Protein AF-A0A1B6FLQ7-F1 (afdb_monomer_lite)

pLDDT: mean 80.31, std 16.64, range [37.66, 94.62]

Sequence (99 aa):
MASALVTFFAVFMVSAYGDGVDSAHMQCDLDHQCPDGYFCYEESHYCTRCLDCGSYKRKASWRSCPKTPTDCGTCVTGFEEEILHEGLTRDMCIPSIPN

Structure (mmCIF, N/CA/C/O backbone):
data_AF-A0A1B6FLQ7-F1
#
_entry.id   AF-A0A1B6FLQ7-F1
#
loop_
_atom_site.group_PDB
_atom_site.id
_atom_site.type_symbol
_atom_site.label_atom_id
_atom_site.label_alt_id
_atom_site.label_comp_id
_atom_site.label_asym_id
_atom_site.label_entity_id
_atom_site.label_seq_id
_atom_site.pdbx_PDB_ins_code
_atom_site.Cartn_x
_atom_site.Cartn_y
_atom_site.Cartn_z
_atom_site.occupancy
_atom_site.B_iso_or_equiv
_atom_site.auth_seq_id
_atom_site.auth_comp_id
_atom_site.auth_asym_id
_atom_site.auth_atom_id
_atom_site.pdbx_PDB_model_num
ATOM 1 N N . MET A 1 1 ? 69.451 -33.661 -13.578 1.00 39.72 1 MET A N 1
ATOM 2 C CA . MET A 1 1 ? 68.136 -33.170 -14.042 1.00 39.72 1 MET A CA 1
ATOM 3 C C . MET A 1 1 ? 67.307 -32.991 -12.764 1.00 39.72 1 MET A C 1
ATOM 5 O O . MET A 1 1 ? 66.889 -33.995 -12.216 1.00 39.72 1 MET A O 1
ATOM 9 N N . ALA A 1 2 ? 67.443 -31.893 -12.002 1.00 37.66 2 ALA A N 1
ATOM 10 C CA . ALA A 1 2 ? 66.670 -30.634 -12.110 1.00 37.66 2 ALA A CA 1
ATOM 11 C C . ALA A 1 2 ? 65.169 -30.915 -12.346 1.00 37.66 2 ALA A C 1
ATOM 13 O O . ALA A 1 2 ? 64.863 -31.617 -13.298 1.00 37.66 2 ALA A O 1
ATOM 14 N N . SER A 1 3 ? 64.180 -30.462 -11.577 1.00 41.50 3 SER A N 1
ATOM 15 C CA . SER A 1 3 ? 64.085 -29.462 -10.510 1.00 41.50 3 SER A CA 1
ATOM 16 C C . SER A 1 3 ? 62.836 -29.765 -9.673 1.00 41.50 3 SER A C 1
ATOM 18 O O . SER A 1 3 ? 61.848 -30.277 -10.194 1.00 41.50 3 SER A O 1
ATOM 20 N N . ALA A 1 4 ? 62.868 -29.398 -8.392 1.00 49.97 4 ALA A N 1
ATOM 21 C CA . ALA A 1 4 ? 61.667 -29.171 -7.595 1.00 49.97 4 ALA A CA 1
ATOM 22 C C . ALA A 1 4 ? 60.798 -28.068 -8.226 1.00 49.97 4 ALA A C 1
ATOM 24 O O . ALA A 1 4 ? 61.357 -27.181 -8.864 1.00 49.97 4 ALA A O 1
ATOM 25 N N . LEU A 1 5 ? 59.478 -28.123 -8.014 1.00 46.38 5 LEU A N 1
ATOM 26 C CA . LEU A 1 5 ? 58.520 -27.008 -7.858 1.00 46.38 5 LEU A CA 1
ATOM 27 C C . LEU A 1 5 ? 57.109 -27.608 -8.049 1.00 46.38 5 LEU A C 1
ATOM 29 O O . LEU A 1 5 ? 56.728 -27.961 -9.153 1.00 46.38 5 LEU A O 1
ATOM 33 N N . VAL A 1 6 ? 56.435 -28.034 -6.980 1.00 48.00 6 VAL A N 1
ATOM 34 C CA . VAL A 1 6 ? 55.601 -27.193 -6.100 1.00 48.00 6 VAL A CA 1
ATOM 35 C C . VAL A 1 6 ? 54.177 -27.048 -6.656 1.00 48.00 6 VAL A C 1
ATOM 37 O O . VAL A 1 6 ? 53.960 -26.688 -7.806 1.00 48.00 6 VAL A O 1
ATOM 40 N N . THR A 1 7 ? 53.230 -27.302 -5.747 1.00 50.41 7 THR A N 1
ATOM 41 C CA . THR A 1 7 ? 51.825 -26.853 -5.706 1.00 50.41 7 THR A CA 1
ATOM 42 C C . THR A 1 7 ? 50.813 -27.513 -6.644 1.00 50.41 7 THR A C 1
ATOM 44 O O . THR A 1 7 ? 50.860 -27.388 -7.856 1.00 50.41 7 THR A O 1
ATOM 47 N N . PHE A 1 8 ? 49.902 -28.318 -6.084 1.00 55.22 8 PHE A N 1
ATOM 48 C CA . PHE A 1 8 ? 48.609 -27.846 -5.546 1.00 55.22 8 PHE A CA 1
ATOM 49 C C . PHE A 1 8 ? 47.722 -27.221 -6.636 1.00 55.22 8 PHE A C 1
ATOM 51 O O . PHE A 1 8 ? 47.435 -26.031 -6.611 1.00 55.22 8 PHE A O 1
ATOM 58 N N . PHE A 1 9 ? 47.201 -28.041 -7.549 1.00 50.44 9 PHE A N 1
ATOM 59 C CA . PHE A 1 9 ? 45.940 -27.714 -8.218 1.00 50.44 9 PHE A CA 1
ATOM 60 C C . PHE A 1 9 ? 44.789 -28.306 -7.401 1.00 50.44 9 PHE A C 1
ATOM 62 O O . PHE A 1 9 ? 44.109 -29.244 -7.808 1.00 50.44 9 PHE A O 1
ATOM 69 N N . ALA A 1 10 ? 44.601 -27.753 -6.199 1.00 53.94 10 ALA A N 1
ATOM 70 C CA . ALA A 1 10 ? 43.294 -27.753 -5.565 1.00 53.94 10 ALA A CA 1
ATOM 71 C C . ALA A 1 10 ? 42.414 -26.864 -6.446 1.00 53.94 10 ALA A C 1
ATOM 73 O O . ALA A 1 10 ? 42.449 -25.639 -6.348 1.00 53.94 10 ALA A O 1
ATOM 74 N N . VAL A 1 11 ? 41.711 -27.483 -7.394 1.00 58.09 11 VAL A N 1
ATOM 75 C CA . VAL A 1 11 ? 40.677 -26.805 -8.167 1.00 58.09 11 VAL A CA 1
ATOM 76 C C . VAL A 1 11 ? 39.625 -26.381 -7.149 1.00 58.09 11 VAL A C 1
ATOM 78 O O . VAL A 1 11 ? 38.898 -27.210 -6.606 1.00 58.0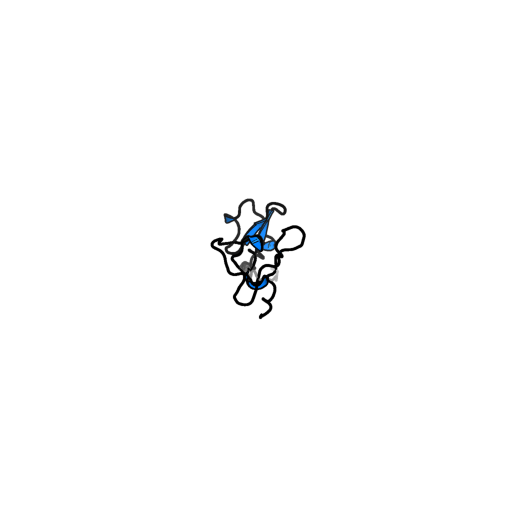9 11 VAL A O 1
ATOM 81 N N . PHE A 1 12 ? 39.646 -25.092 -6.818 1.00 55.09 12 PHE A N 1
ATOM 82 C CA . PHE A 1 12 ? 38.677 -24.427 -5.966 1.00 55.09 12 PHE A CA 1
ATOM 83 C C . PHE A 1 12 ? 37.278 -24.691 -6.534 1.00 55.09 12 PHE A C 1
ATOM 85 O O . PHE A 1 12 ? 36.844 -24.039 -7.482 1.00 55.09 12 PHE A O 1
ATOM 92 N N . MET A 1 13 ? 36.568 -25.653 -5.945 1.00 59.91 13 MET A N 1
ATOM 93 C CA . MET A 1 13 ? 35.113 -25.710 -5.988 1.00 59.91 13 MET A CA 1
ATOM 94 C C . MET A 1 13 ? 34.609 -24.491 -5.216 1.00 59.91 13 MET A C 1
ATOM 96 O O . MET A 1 13 ? 34.328 -24.569 -4.022 1.00 59.91 13 MET A O 1
ATOM 100 N N . VAL A 1 14 ? 34.553 -23.339 -5.885 1.00 61.53 14 VAL A N 1
ATOM 101 C CA . VAL A 1 14 ? 33.756 -22.209 -5.413 1.00 61.53 14 VAL A CA 1
ATOM 102 C C . VAL A 1 14 ? 32.308 -22.629 -5.616 1.00 61.53 14 VAL A C 1
ATOM 104 O O . VAL A 1 14 ? 31.714 -22.407 -6.668 1.00 61.53 14 VAL A O 1
ATOM 107 N N . SER A 1 15 ? 31.745 -23.312 -4.622 1.00 54.12 15 SER A N 1
ATOM 108 C CA . SER A 1 15 ? 30.302 -23.347 -4.456 1.00 54.12 15 SER A CA 1
ATOM 109 C C . SER A 1 15 ? 29.876 -21.899 -4.251 1.00 54.12 15 SER A C 1
ATOM 111 O O . SER A 1 15 ? 30.091 -21.346 -3.173 1.00 54.12 15 SER A O 1
ATOM 113 N N . ALA A 1 16 ? 29.344 -21.275 -5.303 1.00 57.03 16 ALA A N 1
ATOM 114 C CA . ALA A 1 16 ? 28.546 -20.069 -5.182 1.00 57.03 16 ALA A CA 1
ATOM 115 C C . ALA A 1 16 ? 27.338 -20.445 -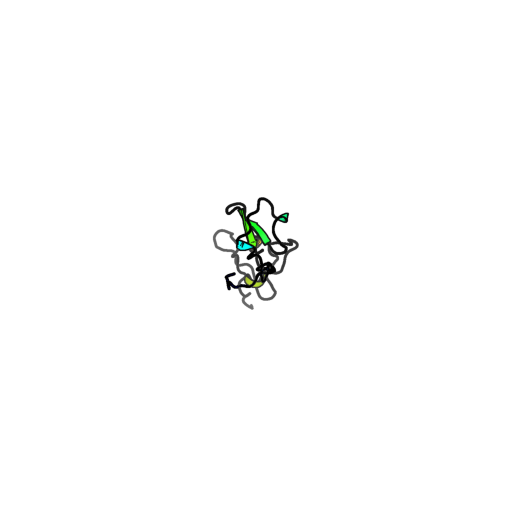4.319 1.00 57.03 16 ALA A C 1
ATOM 117 O O . ALA A 1 16 ? 26.319 -20.924 -4.813 1.00 57.03 16 ALA A O 1
ATOM 118 N N . TYR A 1 17 ? 27.498 -20.343 -3.001 1.00 60.59 17 TYR A N 1
ATOM 119 C CA . TYR A 1 17 ? 26.360 -20.238 -2.116 1.00 60.59 17 TYR A CA 1
ATOM 120 C C . TYR A 1 17 ? 25.668 -18.950 -2.558 1.00 60.59 17 TYR A C 1
ATOM 122 O O . TYR A 1 17 ? 26.289 -17.891 -2.601 1.00 60.59 17 TYR A O 1
ATOM 130 N N . GLY A 1 18 ? 24.433 -19.072 -3.040 1.00 53.47 18 GLY A N 1
ATOM 131 C CA . GLY A 1 18 ? 23.616 -17.909 -3.338 1.00 53.47 18 GLY A CA 1
ATOM 132 C C . GLY A 1 18 ? 23.442 -17.146 -2.037 1.00 53.47 18 GLY A C 1
ATOM 133 O O . GLY A 1 18 ? 22.679 -17.581 -1.175 1.00 53.47 18 GLY A O 1
ATOM 134 N N . ASP A 1 19 ? 24.203 -16.067 -1.875 1.00 55.41 19 ASP A N 1
ATOM 135 C CA . ASP A 1 19 ? 23.906 -15.031 -0.900 1.00 55.41 19 ASP A CA 1
ATOM 136 C C . ASP A 1 19 ? 22.445 -14.638 -1.111 1.00 55.41 19 ASP A C 1
ATOM 138 O O . ASP A 1 19 ? 22.006 -14.422 -2.247 1.00 55.41 19 ASP A O 1
ATOM 142 N N . GLY A 1 20 ? 21.678 -14.645 -0.020 1.00 53.78 20 GLY A N 1
ATOM 143 C CA . GLY A 1 20 ? 20.287 -14.228 -0.034 1.00 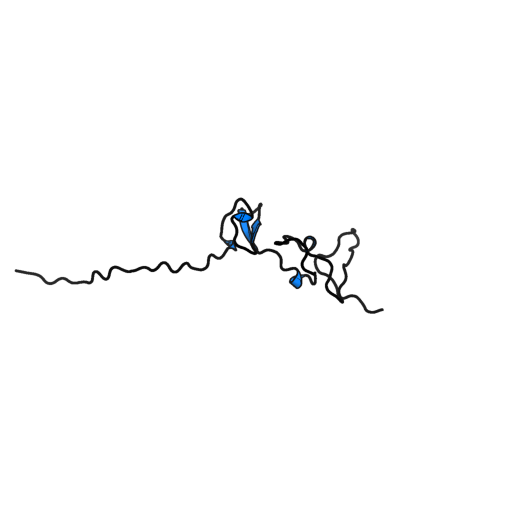53.78 20 GLY A CA 1
ATOM 144 C C . GLY A 1 20 ? 20.201 -12.894 -0.753 1.00 53.78 20 GLY A C 1
ATOM 145 O O . GLY A 1 20 ? 20.836 -11.925 -0.345 1.00 53.78 20 GLY A O 1
ATOM 146 N N . VAL A 1 21 ? 19.477 -12.876 -1.869 1.00 55.66 21 VAL A N 1
ATOM 147 C CA . VAL A 1 21 ? 19.255 -11.655 -2.629 1.00 55.66 21 VAL A CA 1
ATOM 148 C C . VAL A 1 21 ? 18.516 -10.722 -1.680 1.00 55.66 21 VAL A C 1
ATOM 150 O O . VAL A 1 21 ? 17.358 -10.976 -1.351 1.00 55.66 21 VAL A O 1
ATOM 153 N N . ASP A 1 22 ? 19.193 -9.691 -1.178 1.00 60.41 22 ASP A N 1
ATOM 154 C CA . ASP A 1 22 ? 18.531 -8.563 -0.537 1.00 60.41 22 ASP A CA 1
ATOM 155 C C . ASP A 1 22 ? 17.631 -7.966 -1.620 1.00 60.41 22 ASP A C 1
ATOM 157 O O . ASP A 1 22 ? 18.085 -7.222 -2.491 1.00 60.41 22 ASP A O 1
ATOM 161 N N . SER A 1 23 ? 16.359 -8.379 -1.644 1.00 61.00 23 SER A N 1
ATOM 162 C CA . SER A 1 23 ? 15.436 -8.085 -2.745 1.00 61.00 23 SER A CA 1
ATOM 163 C C . SER A 1 23 ? 15.281 -6.578 -2.963 1.00 61.00 23 SER A C 1
ATOM 165 O O . SER A 1 23 ? 14.955 -6.158 -4.064 1.00 61.00 23 SER A O 1
ATOM 167 N N . ALA A 1 24 ? 15.597 -5.769 -1.945 1.00 63.31 24 ALA A N 1
ATOM 168 C CA . ALA A 1 24 ? 15.684 -4.311 -2.005 1.00 63.31 24 ALA A CA 1
ATOM 169 C C . ALA A 1 24 ? 16.688 -3.771 -3.047 1.00 63.31 24 ALA A C 1
ATOM 171 O O . ALA A 1 24 ? 16.612 -2.603 -3.418 1.00 63.31 24 ALA A O 1
ATOM 172 N N . HIS A 1 25 ? 17.620 -4.597 -3.531 1.00 69.06 25 HIS A N 1
ATOM 173 C CA . HIS A 1 25 ? 18.597 -4.243 -4.567 1.00 69.06 25 HIS A CA 1
ATOM 174 C C . HIS A 1 25 ? 18.306 -4.889 -5.927 1.00 69.06 25 HIS A C 1
ATOM 176 O O . HIS A 1 25 ? 19.080 -4.716 -6.870 1.00 69.06 25 HIS A O 1
ATOM 182 N N . MET A 1 26 ? 17.196 -5.619 -6.055 1.00 85.75 26 MET A N 1
ATOM 183 C CA . MET A 1 26 ? 16.785 -6.219 -7.319 1.00 85.75 26 MET A CA 1
ATOM 184 C C . MET A 1 26 ? 16.073 -5.181 -8.183 1.00 85.75 26 MET A C 1
ATOM 186 O O . MET A 1 26 ? 15.057 -4.625 -7.767 1.00 85.75 26 MET A O 1
ATOM 190 N N . GLN A 1 27 ? 16.607 -4.931 -9.380 1.00 92.25 27 GLN A N 1
ATOM 191 C CA . GLN A 1 27 ? 15.935 -4.090 -10.368 1.00 92.25 27 GLN A CA 1
ATOM 192 C C . GLN A 1 27 ? 14.741 -4.818 -10.981 1.00 92.25 27 GLN A C 1
ATOM 194 O O . GLN A 1 27 ? 14.776 -6.038 -11.161 1.00 92.25 27 GLN A O 1
ATOM 199 N N . CYS A 1 28 ? 13.704 -4.060 -11.312 1.00 93.50 28 CYS A N 1
ATOM 200 C CA . CYS A 1 28 ? 12.472 -4.575 -11.882 1.00 93.50 28 CYS A CA 1
ATOM 201 C C . CYS A 1 28 ? 11.797 -3.537 -12.783 1.00 93.50 28 CYS A C 1
ATOM 203 O O . CYS A 1 28 ? 11.933 -2.329 -12.586 1.00 93.50 28 CYS A O 1
ATOM 205 N N . ASP A 1 29 ? 10.994 -4.039 -13.718 1.00 93.62 29 ASP A N 1
ATOM 206 C CA . ASP A 1 29 ? 10.037 -3.228 -14.481 1.00 93.62 29 ASP A CA 1
ATOM 207 C C . ASP A 1 29 ? 8.584 -3.514 -14.078 1.00 93.62 29 ASP A C 1
ATOM 209 O O . ASP A 1 29 ? 7.698 -2.689 -14.284 1.00 93.62 29 ASP A O 1
ATOM 213 N N . LEU A 1 30 ? 8.312 -4.712 -13.544 1.00 92.88 30 LEU A N 1
ATOM 214 C CA . LEU A 1 30 ? 6.963 -5.207 -13.259 1.00 92.88 30 LEU A CA 1
ATOM 215 C C . LEU A 1 30 ? 6.934 -5.991 -11.942 1.00 92.88 30 LEU A C 1
ATOM 217 O O . LEU A 1 30 ? 7.875 -6.717 -11.630 1.00 92.88 30 LEU A O 1
ATOM 221 N N . ASP A 1 31 ? 5.814 -5.915 -11.214 1.00 90.75 31 ASP A N 1
ATOM 222 C CA . ASP A 1 31 ? 5.645 -6.529 -9.882 1.00 90.75 31 ASP A CA 1
ATOM 223 C C . ASP A 1 31 ? 5.961 -8.040 -9.854 1.00 90.75 31 ASP A C 1
ATOM 225 O O . ASP A 1 31 ? 6.552 -8.524 -8.898 1.00 90.75 31 ASP A O 1
ATOM 229 N N . HIS A 1 32 ? 5.636 -8.789 -10.915 1.00 90.44 32 HIS A N 1
ATOM 230 C CA . HIS A 1 32 ? 5.868 -10.242 -10.979 1.00 90.44 32 HIS A CA 1
ATOM 231 C C . HIS A 1 32 ? 7.345 -10.646 -11.130 1.00 90.44 32 HIS A C 1
ATOM 233 O O . HIS A 1 32 ? 7.660 -11.833 -11.082 1.00 90.44 32 HIS A O 1
ATOM 239 N N . GLN A 1 33 ? 8.237 -9.684 -11.385 1.00 92.25 33 GLN A N 1
ATOM 240 C CA . GLN A 1 33 ? 9.684 -9.915 -11.408 1.00 92.25 33 GLN A CA 1
ATOM 241 C C . GLN A 1 33 ? 10.265 -9.923 -9.991 1.00 92.25 33 GLN A C 1
ATOM 243 O O . GLN A 1 33 ? 11.368 -10.426 -9.781 1.00 92.25 33 GLN A O 1
ATOM 248 N N . CYS A 1 34 ? 9.525 -9.376 -9.025 1.00 91.12 34 CYS A N 1
ATOM 249 C CA . CYS A 1 34 ? 9.907 -9.359 -7.628 1.00 91.12 34 CYS A CA 1
ATOM 250 C C . CYS A 1 34 ? 9.504 -10.663 -6.926 1.00 91.12 34 CYS A C 1
ATOM 252 O O . CYS A 1 34 ? 8.511 -11.292 -7.297 1.00 91.12 34 CYS A O 1
ATOM 254 N N . PRO A 1 35 ? 10.261 -11.079 -5.896 1.00 91.19 35 PRO A N 1
ATOM 255 C CA . PRO A 1 35 ? 9.891 -12.228 -5.081 1.00 91.19 35 PRO A CA 1
ATOM 256 C C . PRO A 1 35 ? 8.597 -11.974 -4.297 1.00 91.19 35 PRO A C 1
ATOM 258 O O . PRO A 1 35 ? 8.182 -10.831 -4.094 1.00 91.19 35 PRO A O 1
ATOM 261 N N . ASP A 1 36 ? 7.988 -13.048 -3.794 1.00 88.81 36 ASP A N 1
ATOM 262 C CA . ASP A 1 36 ? 6.775 -12.960 -2.982 1.00 88.81 36 ASP A CA 1
ATOM 263 C C . ASP A 1 36 ? 6.959 -12.015 -1.783 1.00 88.81 36 ASP A C 1
ATOM 265 O O . ASP A 1 36 ? 7.967 -12.050 -1.073 1.00 88.81 36 ASP A O 1
ATOM 269 N N . GLY A 1 37 ? 5.962 -11.160 -1.547 1.00 88.69 37 GLY A N 1
ATOM 270 C CA . GLY A 1 37 ? 6.031 -10.126 -0.512 1.00 88.69 37 GLY A CA 1
ATOM 271 C C . GLY A 1 37 ? 6.796 -8.863 -0.928 1.00 88.69 37 GLY A C 1
ATOM 272 O O . GLY A 1 37 ? 7.035 -8.000 -0.079 1.00 88.69 37 GLY A O 1
ATOM 273 N N . TYR A 1 38 ? 7.143 -8.728 -2.210 1.00 92.56 38 TYR A N 1
ATOM 274 C CA . TYR A 1 38 ? 7.722 -7.524 -2.801 1.00 92.56 38 TYR A CA 1
ATOM 275 C C . TYR A 1 38 ? 6.928 -7.089 -4.040 1.00 92.56 38 TYR A C 1
ATOM 277 O O . TYR A 1 38 ? 6.248 -7.888 -4.680 1.00 92.56 38 TYR A O 1
ATOM 285 N N . PHE A 1 39 ? 7.019 -5.807 -4.376 1.00 92.94 39 PHE A N 1
ATOM 286 C CA . PHE A 1 39 ? 6.462 -5.214 -5.589 1.00 92.94 39 PHE A CA 1
ATOM 287 C C . PHE A 1 39 ? 7.493 -4.293 -6.236 1.00 92.94 39 PHE A C 1
ATOM 289 O O . PHE A 1 39 ? 8.440 -3.859 -5.580 1.00 92.94 39 PHE A O 1
ATOM 296 N N . CYS A 1 40 ? 7.308 -3.969 -7.509 1.00 93.62 40 CYS A N 1
ATOM 297 C CA . CYS A 1 40 ? 8.198 -3.072 -8.215 1.00 93.62 40 CYS A CA 1
ATOM 298 C C . CYS A 1 40 ? 7.813 -1.616 -7.946 1.00 93.62 40 CYS A C 1
ATOM 300 O O . CYS A 1 40 ? 6.703 -1.184 -8.267 1.00 93.62 40 CYS A O 1
ATOM 302 N N . TYR A 1 41 ? 8.714 -0.855 -7.324 1.00 92.81 41 TYR A N 1
ATOM 303 C CA . TYR A 1 41 ? 8.478 0.565 -7.084 1.00 92.81 41 TYR A CA 1
ATOM 304 C C . TYR A 1 41 ? 8.852 1.369 -8.330 1.00 92.81 41 TYR A C 1
ATOM 306 O O . TYR A 1 41 ? 10.030 1.489 -8.657 1.00 92.81 41 TYR A O 1
ATOM 314 N N . GLU A 1 42 ? 7.848 1.916 -9.019 1.00 89.62 42 GLU A N 1
ATOM 315 C CA . GLU A 1 42 ? 8.000 2.545 -10.342 1.00 89.62 42 GLU A CA 1
ATOM 316 C C . GLU A 1 42 ? 9.001 3.710 -10.366 1.00 89.62 42 GLU A C 1
ATOM 318 O O . GLU A 1 42 ? 9.646 3.930 -11.383 1.00 89.62 42 GLU A O 1
ATOM 323 N N . GLU A 1 43 ? 9.173 4.445 -9.263 1.00 90.38 43 GLU A N 1
ATOM 324 C CA . GLU A 1 43 ? 10.099 5.587 -9.242 1.00 90.38 43 GLU A CA 1
ATOM 325 C C . GLU A 1 43 ? 11.567 5.161 -9.125 1.00 90.38 43 GLU A C 1
ATOM 327 O O . GLU A 1 43 ? 12.452 5.832 -9.654 1.00 90.38 43 GLU A O 1
ATOM 332 N N . SER A 1 44 ? 11.844 4.071 -8.403 1.00 90.56 44 SER A N 1
ATOM 333 C CA . SER A 1 44 ? 13.214 3.592 -8.190 1.00 90.56 44 SER A CA 1
ATOM 334 C C . SER A 1 44 ? 13.592 2.449 -9.128 1.00 90.56 44 SER A C 1
ATOM 336 O O . SER A 1 44 ? 14.782 2.201 -9.306 1.00 90.56 44 SER A O 1
ATOM 338 N N . HIS A 1 45 ? 12.608 1.774 -9.731 1.00 93.31 45 HIS A N 1
ATOM 339 C CA . HIS A 1 45 ? 12.769 0.518 -10.465 1.00 93.31 45 HIS A CA 1
ATOM 340 C C . HIS A 1 45 ? 13.412 -0.594 -9.624 1.00 93.31 45 HIS A C 1
ATOM 342 O O . HIS A 1 45 ? 14.125 -1.445 -10.152 1.00 93.31 45 HIS A O 1
ATOM 348 N N . TYR A 1 46 ? 13.173 -0.592 -8.307 1.00 93.31 46 TYR A N 1
ATOM 349 C CA . TYR A 1 46 ? 13.645 -1.631 -7.391 1.00 93.31 46 TYR A CA 1
ATOM 350 C C . TYR A 1 46 ? 12.491 -2.332 -6.676 1.00 93.31 46 TYR A C 1
ATOM 352 O O . TYR A 1 46 ? 11.479 -1.720 -6.312 1.00 93.31 46 TYR A O 1
ATOM 360 N N . CYS A 1 47 ? 12.677 -3.626 -6.421 1.00 93.12 47 CYS A N 1
ATOM 361 C CA . CYS A 1 47 ? 11.737 -4.422 -5.650 1.00 93.12 47 CYS A CA 1
ATOM 362 C C . CYS A 1 47 ? 11.693 -3.947 -4.194 1.00 93.12 47 CYS A C 1
ATOM 364 O O . CYS A 1 47 ? 12.651 -4.068 -3.435 1.00 93.12 47 CYS A O 1
ATOM 366 N N . THR A 1 48 ? 10.541 -3.435 -3.781 1.00 92.75 48 THR A N 1
ATOM 367 C CA . THR A 1 48 ? 10.286 -2.921 -2.435 1.00 92.75 48 THR A CA 1
ATOM 368 C C . THR A 1 48 ? 9.327 -3.853 -1.708 1.00 92.75 48 THR A C 1
ATOM 370 O O . THR A 1 48 ? 8.437 -4.443 -2.316 1.00 92.75 48 THR A O 1
ATOM 373 N N . ARG A 1 49 ? 9.516 -4.034 -0.398 1.00 92.31 49 ARG A N 1
ATOM 374 C CA . ARG A 1 49 ? 8.664 -4.922 0.402 1.00 92.31 49 ARG A CA 1
ATOM 375 C C . ARG A 1 49 ? 7.232 -4.379 0.461 1.00 92.31 49 ARG A C 1
ATOM 377 O O . ARG A 1 49 ? 7.040 -3.181 0.658 1.00 92.31 49 ARG A O 1
ATOM 384 N N . CYS A 1 50 ? 6.243 -5.266 0.361 1.00 92.38 50 CYS A N 1
ATOM 385 C CA . CYS A 1 50 ? 4.848 -4.932 0.644 1.00 92.38 50 CYS A CA 1
ATOM 386 C C . CYS A 1 50 ? 4.701 -4.360 2.060 1.00 92.38 50 CYS A C 1
ATOM 388 O O . CYS A 1 50 ? 5.399 -4.760 2.996 1.00 92.38 50 CYS A O 1
ATOM 390 N N . LEU A 1 51 ? 3.756 -3.448 2.233 1.00 93.38 51 LEU A N 1
ATOM 391 C CA . LEU A 1 51 ? 3.484 -2.827 3.516 1.00 93.38 51 LEU A CA 1
ATOM 392 C C . LEU A 1 51 ? 2.903 -3.848 4.508 1.00 93.38 51 LEU A C 1
ATOM 394 O O . LEU A 1 51 ? 1.983 -4.599 4.194 1.00 93.38 51 LEU A O 1
ATOM 398 N N . ASP A 1 52 ? 3.410 -3.860 5.739 1.00 92.81 52 ASP A N 1
ATOM 399 C CA . ASP A 1 52 ? 2.788 -4.626 6.817 1.00 92.81 52 ASP A CA 1
ATOM 400 C C . ASP A 1 52 ? 1.666 -3.804 7.470 1.00 92.81 52 ASP A C 1
ATOM 402 O O . ASP A 1 52 ? 1.915 -2.866 8.231 1.00 92.81 52 ASP A O 1
ATOM 406 N N . CYS A 1 53 ? 0.413 -4.183 7.209 1.00 93.06 53 CYS A N 1
ATOM 407 C CA . CYS A 1 53 ? -0.764 -3.517 7.774 1.00 93.06 53 CYS A CA 1
ATOM 408 C C . CYS A 1 53 ? -0.793 -3.539 9.313 1.00 93.06 53 CYS A C 1
ATOM 410 O O . CYS A 1 53 ? -1.347 -2.626 9.937 1.00 93.06 53 CYS A O 1
ATOM 412 N N . GLY A 1 54 ? -0.170 -4.545 9.943 1.00 91.62 54 GLY A N 1
ATOM 413 C CA . GLY A 1 54 ? -0.104 -4.661 11.400 1.00 91.62 54 GLY A CA 1
ATOM 414 C C . GLY A 1 54 ? 0.641 -3.494 12.053 1.00 91.62 54 GLY A C 1
ATOM 415 O O . GLY A 1 54 ? 0.232 -3.013 13.117 1.00 91.62 54 GLY A O 1
ATOM 416 N N . SER A 1 55 ? 1.662 -2.971 11.371 1.00 93.00 55 SER A N 1
ATOM 417 C CA . SER A 1 55 ? 2.425 -1.791 11.792 1.00 93.00 55 SER A CA 1
ATOM 418 C C . SER A 1 55 ? 1.561 -0.520 11.893 1.00 93.00 55 SER A C 1
ATOM 420 O O . SER A 1 55 ? 1.858 0.364 12.695 1.00 93.00 55 SER A O 1
ATOM 422 N N . TYR A 1 56 ? 0.435 -0.466 11.171 1.00 93.50 56 TYR A N 1
ATOM 423 C CA . TYR A 1 56 ? -0.515 0.657 11.157 1.00 93.50 56 TYR A CA 1
ATOM 424 C C . TYR A 1 56 ? -1.794 0.395 11.961 1.00 93.50 56 TYR A C 1
ATOM 426 O O . TYR A 1 56 ? -2.727 1.198 11.917 1.00 93.50 56 TYR A O 1
ATOM 434 N N . LYS A 1 57 ? -1.852 -0.722 12.705 1.00 94.62 57 LYS A N 1
ATOM 435 C CA . LYS A 1 57 ? -3.055 -1.174 13.432 1.00 94.62 57 LYS A CA 1
ATOM 436 C C . LYS A 1 57 ? -4.262 -1.372 12.508 1.00 94.62 57 LYS A C 1
ATOM 438 O O . LYS A 1 57 ? -5.410 -1.205 12.919 1.00 94.62 57 LYS A O 1
ATOM 443 N N . ARG A 1 58 ? -3.998 -1.789 11.268 1.00 94.06 58 ARG A N 1
ATOM 444 C CA . ARG A 1 58 ? -5.005 -2.127 10.259 1.00 94.06 58 ARG A CA 1
ATOM 445 C C . ARG A 1 58 ? -5.027 -3.625 9.990 1.00 94.06 58 ARG A C 1
ATOM 447 O O . ARG A 1 58 ? -4.029 -4.326 10.153 1.00 94.06 58 ARG A O 1
ATOM 454 N N . LY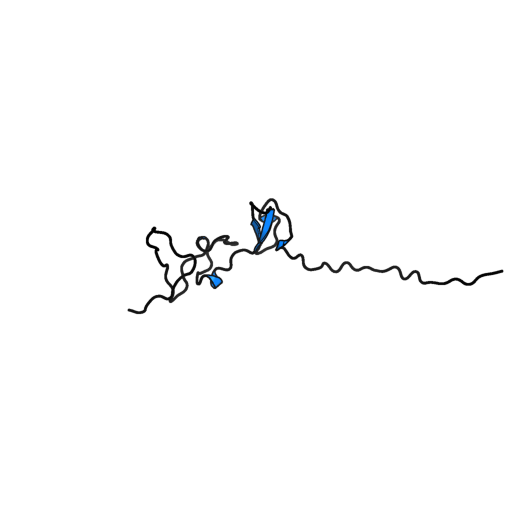S A 1 59 ? -6.190 -4.130 9.592 1.00 93.31 59 LYS A N 1
ATOM 455 C CA . LYS A 1 59 ? -6.359 -5.515 9.147 1.00 93.31 59 LYS A CA 1
ATOM 456 C C . LYS A 1 59 ? -5.744 -5.690 7.761 1.00 93.31 59 LYS A C 1
ATOM 458 O O . LYS A 1 59 ? -5.668 -4.739 6.985 1.00 93.31 59 LYS A O 1
ATOM 463 N N . ALA A 1 60 ? -5.346 -6.916 7.431 1.00 90.69 60 ALA A N 1
ATOM 464 C CA . ALA A 1 60 ? -5.023 -7.260 6.051 1.00 90.69 60 ALA A CA 1
ATOM 465 C C . ALA A 1 60 ? -6.256 -7.028 5.157 1.00 90.69 60 ALA A C 1
ATOM 467 O O . ALA A 1 60 ? -7.389 -7.278 5.580 1.00 90.69 60 ALA A O 1
ATOM 468 N N . SER A 1 61 ? -6.039 -6.524 3.944 1.00 88.88 61 SER A N 1
ATOM 469 C CA . SER A 1 61 ? -7.092 -6.395 2.936 1.00 88.88 61 SER A CA 1
ATOM 470 C C . SER A 1 61 ? -7.079 -7.586 1.976 1.00 88.88 61 SER A C 1
ATOM 472 O O . SER A 1 61 ? -6.314 -8.534 2.137 1.00 88.88 61 SER A O 1
ATOM 474 N N . TRP A 1 62 ? -7.941 -7.538 0.961 1.00 84.62 62 TRP A N 1
ATOM 475 C CA . TRP A 1 62 ? -7.945 -8.498 -0.143 1.00 84.62 62 TRP A CA 1
ATOM 476 C C . TRP A 1 62 ? -6.725 -8.354 -1.067 1.00 84.62 62 TRP A C 1
ATOM 478 O O . TRP A 1 62 ? -6.480 -9.241 -1.884 1.00 84.62 62 TRP A O 1
ATOM 488 N N . ARG A 1 63 ? -5.968 -7.250 -0.971 1.00 85.00 63 ARG A N 1
ATOM 489 C CA . ARG A 1 63 ? -4.745 -7.074 -1.755 1.00 85.00 63 ARG A CA 1
ATOM 490 C C . ARG A 1 63 ? -3.639 -7.951 -1.181 1.00 85.00 63 ARG A C 1
ATOM 492 O O . ARG A 1 63 ? -3.330 -7.875 0.003 1.00 85.00 63 ARG A O 1
ATOM 499 N N . SER A 1 64 ? -3.004 -8.732 -2.049 1.00 84.94 64 SER A N 1
ATOM 500 C CA . SER A 1 64 ? -1.867 -9.588 -1.696 1.00 84.94 64 SER A CA 1
ATOM 501 C C . SER A 1 64 ? -0.626 -8.792 -1.282 1.00 84.94 64 SER A C 1
ATOM 503 O O . SER A 1 64 ? 0.135 -9.246 -0.435 1.00 84.94 64 SER A O 1
ATOM 505 N N . CYS A 1 65 ? -0.437 -7.606 -1.864 1.00 90.62 65 CYS A N 1
ATOM 506 C CA . CYS A 1 65 ? 0.692 -6.724 -1.600 1.00 90.62 65 CYS A CA 1
ATOM 507 C C . CYS A 1 65 ? 0.207 -5.271 -1.468 1.00 90.62 65 CYS A C 1
ATOM 509 O O . CYS A 1 65 ? 0.136 -4.553 -2.469 1.00 90.62 65 CYS A O 1
ATOM 511 N N . PRO A 1 66 ? -0.216 -4.836 -0.269 1.00 92.44 66 PRO A N 1
ATOM 512 C CA . PRO A 1 66 ? -0.576 -3.441 -0.036 1.00 92.44 66 PRO A CA 1
ATOM 513 C C . PRO A 1 66 ? 0.667 -2.555 -0.188 1.00 92.44 66 PRO A C 1
ATOM 515 O O . PRO A 1 66 ? 1.734 -2.885 0.335 1.00 92.44 66 PRO A O 1
ATOM 518 N N . LYS A 1 67 ? 0.539 -1.444 -0.920 1.00 91.62 67 LYS A N 1
ATOM 519 C CA . LYS A 1 67 ? 1.635 -0.488 -1.150 1.00 91.62 67 LYS A CA 1
ATOM 520 C C . LYS A 1 67 ? 1.532 0.692 -0.182 1.00 91.62 67 LYS A C 1
ATOM 522 O O . LYS A 1 67 ? 2.551 1.227 0.244 1.00 91.62 67 LYS A O 1
ATOM 527 N N . THR A 1 68 ? 0.313 1.052 0.220 1.00 90.50 68 THR A N 1
ATOM 528 C CA . THR A 1 68 ? 0.035 2.128 1.182 1.00 90.50 68 THR A CA 1
ATOM 529 C C . THR A 1 68 ? -0.799 1.642 2.375 1.00 90.50 68 THR A C 1
ATOM 531 O O . THR A 1 68 ? -1.475 0.614 2.292 1.00 90.50 68 THR A O 1
ATOM 534 N N . PRO A 1 69 ? -0.835 2.388 3.495 1.00 89.62 69 PRO A N 1
ATOM 535 C CA . PRO A 1 69 ? -1.725 2.082 4.619 1.00 89.62 69 PRO A CA 1
ATOM 536 C C . PRO A 1 69 ? -3.213 2.089 4.241 1.00 89.62 69 PRO A C 1
ATOM 538 O O . PRO A 1 69 ? -4.003 1.383 4.859 1.00 89.62 69 PRO A O 1
ATOM 541 N N . THR A 1 70 ? -3.602 2.845 3.212 1.00 87.12 70 THR A N 1
ATOM 542 C CA . THR A 1 70 ? -4.974 2.874 2.680 1.00 87.12 70 THR A CA 1
ATOM 543 C C . THR A 1 70 ? -5.324 1.660 1.819 1.00 87.12 70 THR A C 1
ATOM 545 O O . THR A 1 70 ? -6.503 1.364 1.642 1.00 87.12 70 THR A O 1
ATOM 548 N N . ASP A 1 71 ? -4.327 0.922 1.319 1.00 91.94 71 ASP A N 1
ATOM 549 C CA . ASP A 1 71 ? -4.547 -0.374 0.671 1.00 91.94 71 ASP A CA 1
ATOM 550 C C . ASP A 1 71 ? -4.887 -1.477 1.678 1.00 91.94 71 ASP A C 1
ATOM 552 O O . ASP A 1 71 ? -5.382 -2.537 1.285 1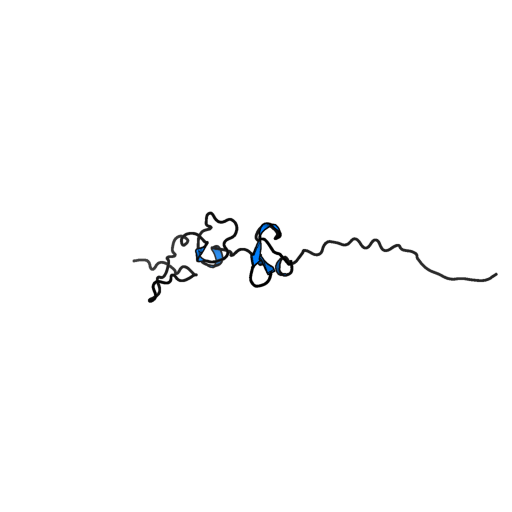.00 91.94 71 ASP A O 1
ATOM 556 N N . CYS A 1 72 ? -4.606 -1.257 2.963 1.00 92.44 72 CYS A N 1
ATOM 557 C CA . CYS A 1 72 ? -4.980 -2.163 4.038 1.00 92.44 72 CYS A CA 1
ATOM 558 C C . CYS A 1 72 ? -6.484 -2.101 4.338 1.00 92.44 72 CYS A C 1
ATOM 560 O O . CYS A 1 72 ? -7.231 -1.265 3.837 1.00 92.44 72 CYS A O 1
ATOM 562 N N . GLY A 1 73 ? -6.951 -3.047 5.149 1.00 91.19 73 GLY A N 1
ATOM 563 C CA . GLY A 1 73 ? -8.335 -3.099 5.589 1.00 91.19 73 GLY A CA 1
ATOM 564 C C . GLY A 1 73 ? -8.645 -2.077 6.683 1.00 91.19 73 GLY A C 1
ATOM 565 O O . GLY A 1 73 ? -7.860 -1.185 7.009 1.00 91.19 73 GLY A O 1
ATOM 566 N N . THR A 1 74 ? -9.807 -2.265 7.302 1.00 92.38 74 THR A N 1
ATOM 567 C CA . THR A 1 74 ? -10.251 -1.467 8.448 1.00 92.38 74 THR A CA 1
ATOM 568 C C . THR A 1 74 ? -9.325 -1.625 9.655 1.00 92.38 74 THR A C 1
ATOM 570 O O . THR A 1 74 ? -8.547 -2.580 9.748 1.00 92.38 74 THR A O 1
ATOM 573 N N . CYS A 1 75 ? -9.424 -0.700 10.609 1.00 93.50 75 CYS A N 1
ATOM 574 C CA . CYS A 1 75 ? -8.679 -0.777 11.861 1.00 93.50 75 CYS A CA 1
ATOM 575 C C . CYS A 1 75 ? -8.956 -2.084 12.626 1.00 93.50 75 CYS A C 1
ATOM 577 O O . CYS A 1 75 ? -10.039 -2.685 12.556 1.00 93.50 75 CYS A O 1
ATOM 579 N N . VAL A 1 76 ? -7.944 -2.560 13.352 1.00 94.44 76 VAL A N 1
ATOM 580 C CA . VAL A 1 76 ? -8.102 -3.689 14.277 1.00 94.44 76 VAL A CA 1
ATOM 581 C C . VAL A 1 76 ? -8.997 -3.291 15.456 1.00 94.44 76 VAL A C 1
ATOM 583 O O . VAL A 1 76 ? -9.193 -2.113 15.737 1.00 94.44 76 VAL A O 1
ATOM 586 N N . THR A 1 77 ? -9.575 -4.272 16.150 1.00 93.19 77 THR A N 1
ATOM 587 C CA . THR A 1 77 ? -10.496 -4.019 17.269 1.00 93.19 77 THR A CA 1
ATOM 588 C C . THR A 1 77 ? -9.843 -3.153 18.352 1.00 93.19 77 THR A C 1
ATOM 590 O O . THR A 1 77 ? -8.718 -3.434 18.763 1.00 93.19 77 THR A O 1
ATOM 593 N N . GLY A 1 78 ? -10.559 -2.127 18.825 1.00 91.00 78 GLY A N 1
ATOM 594 C CA . GLY A 1 78 ? -10.050 -1.151 19.798 1.00 91.00 78 GLY A CA 1
ATOM 595 C C . GLY A 1 78 ? -9.278 0.018 19.175 1.00 91.00 78 GLY A C 1
ATOM 596 O O . GLY A 1 78 ? -8.711 0.826 19.908 1.00 91.00 78 GLY A O 1
ATOM 597 N N . PHE A 1 79 ? -9.241 0.103 17.842 1.00 93.06 79 PHE A N 1
ATOM 598 C CA . PHE A 1 79 ? -8.672 1.220 17.098 1.00 93.06 79 PHE A CA 1
ATOM 599 C C . PHE A 1 79 ? -9.680 1.760 16.079 1.00 93.06 79 PHE A C 1
ATOM 601 O O . PHE A 1 79 ? -10.488 1.005 15.537 1.00 93.06 79 PHE A O 1
ATOM 608 N N . GLU A 1 80 ? -9.601 3.055 15.794 1.00 91.94 80 GLU A N 1
ATOM 609 C CA . GLU A 1 80 ? -10.462 3.757 14.843 1.00 91.94 80 GLU A CA 1
ATOM 610 C C . GLU A 1 80 ? -9.664 4.661 13.896 1.00 91.94 80 GLU A C 1
ATOM 612 O O . GLU A 1 80 ? -8.494 4.986 14.133 1.00 91.94 80 GLU A O 1
ATOM 617 N N . GLU A 1 81 ? -10.297 5.020 12.780 1.00 91.00 81 GLU A N 1
ATOM 618 C CA . GLU A 1 81 ? -9.738 5.963 11.818 1.00 91.00 81 GLU A CA 1
ATOM 619 C C . GLU A 1 81 ? -9.919 7.389 12.346 1.00 91.00 81 GLU A C 1
ATOM 621 O O . GLU A 1 81 ? -11.031 7.817 12.646 1.00 91.00 81 GLU A O 1
ATOM 626 N N . GLU A 1 82 ? -8.824 8.140 12.436 1.00 87.19 82 GLU A N 1
ATOM 627 C CA . GLU A 1 82 ? -8.870 9.569 12.737 1.00 87.19 82 GLU A CA 1
ATOM 628 C C . GLU A 1 82 ? -9.070 10.346 11.431 1.00 87.19 82 GLU A C 1
ATOM 630 O O . GLU A 1 82 ? -8.213 10.290 10.542 1.00 87.19 82 GLU A O 1
ATOM 635 N N . ILE A 1 83 ? -10.186 11.073 11.314 1.00 82.75 83 ILE A N 1
ATOM 636 C CA . ILE A 1 83 ? -10.421 12.010 10.209 1.00 82.75 83 ILE A CA 1
ATOM 637 C C . ILE A 1 83 ? -9.811 13.357 10.601 1.00 82.75 83 ILE A C 1
ATOM 639 O O . ILE A 1 83 ? -10.284 14.031 11.517 1.00 82.75 83 ILE A O 1
ATOM 643 N N . LEU A 1 84 ? -8.750 13.748 9.903 1.00 82.50 84 LEU A N 1
ATOM 644 C CA . LEU A 1 84 ? -8.086 15.033 10.075 1.00 82.50 84 LEU A CA 1
ATOM 645 C C . LEU A 1 84 ? -8.950 16.165 9.503 1.00 82.50 84 LEU A C 1
ATOM 647 O O . LEU A 1 84 ? -9.856 15.944 8.700 1.00 82.50 84 LEU A O 1
ATOM 651 N N . HIS A 1 85 ? -8.641 17.406 9.887 1.00 73.88 85 HIS A N 1
ATOM 652 C CA . HIS A 1 85 ? -9.427 18.599 9.536 1.00 73.88 85 HIS A CA 1
ATOM 653 C C . HIS A 1 85 ? -9.614 18.816 8.018 1.00 73.88 85 HIS A C 1
ATOM 655 O O . HIS A 1 85 ? -10.550 19.488 7.598 1.00 73.88 85 HIS A O 1
ATOM 661 N N . GLU A 1 86 ? -8.762 18.206 7.195 1.00 80.12 86 GLU A N 1
ATOM 662 C CA . GLU A 1 86 ? -8.798 18.273 5.729 1.00 80.12 86 GLU A CA 1
ATOM 663 C C . GLU A 1 86 ? -9.585 17.115 5.080 1.00 80.12 86 GLU A C 1
ATOM 665 O O . GLU A 1 86 ? -9.543 16.934 3.866 1.00 80.12 86 GLU A O 1
ATOM 670 N N . GLY A 1 87 ? -10.283 16.293 5.873 1.00 77.31 87 GLY A N 1
ATOM 671 C CA . GLY A 1 87 ? -10.988 15.098 5.391 1.00 77.31 87 GLY A CA 1
ATOM 672 C C . GLY A 1 87 ? -10.065 13.919 5.065 1.00 77.31 87 GLY A C 1
ATOM 673 O O . GLY A 1 87 ? -10.535 12.878 4.610 1.00 77.31 87 GLY A O 1
ATOM 674 N N . LEU A 1 88 ? -8.760 14.063 5.312 1.00 78.50 88 LEU A N 1
ATOM 675 C CA . LEU A 1 88 ? -7.779 12.992 5.183 1.00 78.50 88 LEU A CA 1
ATOM 676 C C . LEU A 1 88 ? -7.827 12.085 6.409 1.00 78.50 88 LEU A C 1
ATOM 678 O O . LEU A 1 88 ? -7.834 12.559 7.543 1.00 78.50 88 LEU A O 1
ATOM 682 N N . THR A 1 89 ? -7.816 10.776 6.193 1.00 82.00 89 THR A N 1
ATOM 683 C CA . THR A 1 89 ? -7.646 9.814 7.283 1.00 82.00 89 THR A CA 1
ATOM 684 C C . THR A 1 89 ? -6.174 9.647 7.607 1.00 82.00 89 THR A C 1
ATOM 686 O O . THR A 1 89 ? -5.352 9.516 6.698 1.00 82.00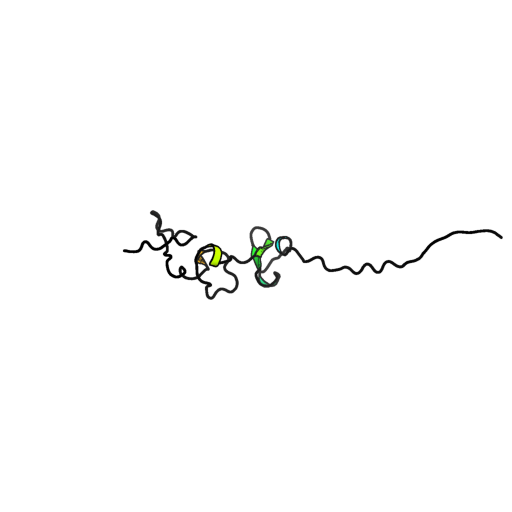 89 THR A O 1
ATOM 689 N N . ARG A 1 90 ? -5.835 9.568 8.892 1.00 85.56 90 ARG A N 1
ATOM 690 C CA . ARG A 1 90 ? -4.481 9.203 9.307 1.00 85.56 90 ARG A CA 1
ATOM 691 C C . ARG A 1 90 ? -4.129 7.781 8.844 1.00 85.56 90 ARG A C 1
ATOM 693 O O . ARG A 1 90 ? -4.941 6.855 8.935 1.00 85.56 90 ARG A O 1
ATOM 700 N N . ASP A 1 91 ? -2.884 7.597 8.407 1.00 88.50 91 ASP A N 1
ATOM 701 C CA . ASP A 1 91 ? -2.348 6.287 8.009 1.00 88.50 91 ASP A CA 1
ATOM 702 C C . ASP A 1 91 ? -2.399 5.262 9.149 1.00 88.50 91 ASP A C 1
ATOM 704 O O . ASP A 1 91 ? -2.715 4.089 8.949 1.00 88.50 91 ASP A O 1
ATOM 708 N N . MET A 1 92 ? -2.092 5.715 10.364 1.00 90.56 92 MET A N 1
ATOM 709 C CA . MET A 1 92 ? -2.123 4.910 11.580 1.00 90.56 92 MET A CA 1
ATOM 710 C C . MET A 1 92 ? -3.481 5.040 12.264 1.00 90.56 92 MET A C 1
ATOM 712 O O . MET A 1 92 ? -3.920 6.157 12.537 1.00 90.56 92 MET A O 1
ATOM 716 N N . CYS A 1 93 ? -4.104 3.908 12.598 1.00 91.94 93 CYS A N 1
ATOM 717 C CA . CYS A 1 93 ? -5.302 3.926 13.432 1.00 91.94 93 CYS A CA 1
ATOM 718 C C . CYS A 1 93 ? -4.956 4.312 14.873 1.00 91.94 93 CYS A C 1
ATOM 720 O O . CYS A 1 93 ? -3.931 3.885 15.417 1.00 91.94 93 CYS A O 1
ATOM 722 N N . ILE A 1 94 ? -5.837 5.082 15.505 1.00 93.00 94 ILE A N 1
ATOM 723 C CA . ILE A 1 94 ? -5.676 5.544 16.887 1.00 93.00 94 ILE A CA 1
ATOM 724 C C . ILE A 1 94 ? -6.520 4.688 17.837 1.00 93.00 94 ILE A C 1
ATOM 726 O O . ILE A 1 94 ? -7.504 4.101 17.392 1.00 93.00 94 ILE A O 1
ATOM 730 N N . PRO A 1 95 ? -6.158 4.564 19.126 1.00 92.56 95 PRO A N 1
ATOM 731 C CA . PRO A 1 95 ? -6.992 3.857 20.093 1.00 92.56 95 PRO A CA 1
ATOM 732 C C . PRO A 1 95 ? -8.384 4.487 20.170 1.00 92.56 95 PRO A C 1
ATOM 734 O O . PRO A 1 95 ? -8.494 5.695 20.372 1.00 92.56 95 PRO A O 1
ATOM 737 N N . SER A 1 96 ? -9.428 3.668 20.053 1.00 87.69 96 SER A N 1
ATOM 738 C CA . SER A 1 96 ? -10.802 4.132 20.242 1.00 87.69 96 SER A CA 1
ATOM 739 C C . SER A 1 96 ? -10.990 4.520 21.706 1.00 87.69 96 SER A C 1
ATOM 741 O O . SER A 1 96 ? -10.789 3.676 22.587 1.00 87.69 96 SER A O 1
ATOM 743 N N . ILE A 1 97 ? -11.351 5.773 21.982 1.00 80.62 97 ILE A N 1
ATOM 744 C CA . ILE A 1 97 ? -11.606 6.218 23.357 1.00 80.62 97 ILE A CA 1
ATOM 745 C C . ILE A 1 97 ? -12.878 5.507 23.843 1.00 80.62 97 ILE A C 1
ATOM 747 O O . ILE A 1 97 ? -13.932 5.679 23.225 1.00 80.62 97 ILE A O 1
ATOM 751 N N . PRO A 1 98 ? -12.817 4.695 24.917 1.00 65.19 98 PRO A N 1
ATOM 752 C CA . PRO A 1 98 ? -14.023 4.106 25.476 1.00 65.19 98 PRO A CA 1
ATOM 753 C C . PRO A 1 98 ? -14.910 5.234 26.014 1.00 65.19 98 PRO A C 1
ATOM 755 O O . PRO A 1 98 ? -14.448 6.060 26.803 1.00 65.19 98 PRO A O 1
ATOM 758 N N . ASN A 1 99 ? -16.156 5.277 25.539 1.00 57.00 99 ASN A N 1
ATOM 759 C CA . ASN A 1 99 ? -17.206 6.139 26.082 1.00 57.00 99 ASN A CA 1
ATOM 760 C C . ASN A 1 99 ? -17.701 5.573 27.416 1.00 57.00 99 ASN A C 1
ATOM 762 O O . ASN A 1 99 ? -17.941 4.341 27.457 1.00 57.00 99 ASN A O 1
#

Organism: NCBI:txid1464854

Secondary structure (DSSP, 8-state):
----------------------GGG-B-SSGGGSPTTEEEETTTTEEEEPP-GGGGTB---S-SS-SSGGGS-SBPTTEE--B-TTSPBPSSPEEPPP-

Radius of gyration: 25.33 Å; chains: 1; bounding box: 85×52×41 Å

Foldseek 3Di:
DDDDDDDDPPVDPPPPPPDPPPQQPDAADFQVVGDQQWGQDNVVRGTDGADDLVVQQFAADPDSGHNALVNTHAGHPQWHWDQDPVRDTDSHTDGDDDD